Protein AF-A0A5K1VD63-F1 (afdb_monomer_lite)

Structure (mmCIF, N/CA/C/O backbone):
data_AF-A0A5K1VD63-F1
#
_entry.id   AF-A0A5K1VD63-F1
#
loop_
_atom_site.group_PDB
_atom_site.id
_atom_site.type_symbol
_atom_site.label_atom_id
_atom_site.label_alt_id
_atom_site.label_comp_id
_atom_site.label_asym_id
_atom_site.label_entity_id
_atom_site.label_seq_id
_atom_site.pdbx_PDB_ins_code
_atom_site.Cartn_x
_atom_site.Cartn_y
_atom_site.Cartn_z
_atom_site.occupancy
_atom_site.B_iso_or_equiv
_atom_site.auth_seq_id
_atom_site.auth_comp_id
_atom_site.auth_asym_id
_atom_site.auth_atom_id
_atom_site.pdbx_PDB_model_num
ATOM 1 N N . MET A 1 1 ? 39.073 2.395 13.535 1.00 56.41 1 MET A N 1
ATOM 2 C CA . MET A 1 1 ? 38.117 2.303 12.410 1.00 56.41 1 MET A CA 1
ATOM 3 C C . MET A 1 1 ? 38.409 3.465 11.471 1.00 56.41 1 MET A C 1
ATOM 5 O O . MET A 1 1 ? 38.813 4.512 11.957 1.00 56.41 1 MET A O 1
ATOM 9 N N . SER A 1 2 ? 38.330 3.283 10.151 1.00 77.19 2 SER A N 1
ATOM 10 C CA . SER A 1 2 ? 38.549 4.389 9.197 1.00 77.19 2 SER A CA 1
ATOM 11 C C . SER A 1 2 ? 37.391 5.395 9.280 1.00 77.19 2 SER A C 1
ATOM 13 O O . SER A 1 2 ? 36.251 4.970 9.448 1.00 77.19 2 SER A O 1
ATOM 15 N N . GLN A 1 3 ? 37.641 6.700 9.093 1.00 72.38 3 GLN A N 1
ATOM 16 C CA . GLN A 1 3 ? 36.587 7.736 9.018 1.00 72.38 3 GLN A CA 1
ATOM 17 C C . GLN A 1 3 ? 35.498 7.415 7.975 1.00 72.38 3 GLN A C 1
ATOM 19 O O . GLN A 1 3 ? 34.369 7.892 8.072 1.00 72.38 3 GLN A O 1
ATOM 24 N N . ILE A 1 4 ? 35.830 6.614 6.958 1.00 77.00 4 ILE A N 1
ATOM 25 C CA . ILE A 1 4 ? 34.881 6.125 5.948 1.00 77.00 4 ILE A CA 1
ATOM 26 C C . ILE A 1 4 ? 33.909 5.116 6.572 1.00 77.00 4 ILE A C 1
ATOM 28 O O . ILE A 1 4 ? 32.705 5.205 6.368 1.00 77.00 4 ILE A O 1
ATOM 32 N N . GLN A 1 5 ? 34.429 4.213 7.399 1.00 75.19 5 GLN A N 1
ATOM 33 C CA . GLN A 1 5 ? 33.666 3.162 8.063 1.00 75.19 5 GLN A CA 1
ATOM 34 C C . GLN A 1 5 ? 32.697 3.750 9.101 1.00 75.19 5 GLN A C 1
ATOM 36 O O . GLN A 1 5 ? 31.559 3.313 9.202 1.00 75.19 5 GLN A O 1
ATOM 41 N N . GLU A 1 6 ? 33.104 4.804 9.814 1.00 76.56 6 GLU A N 1
ATOM 42 C CA . GLU A 1 6 ? 32.231 5.528 10.753 1.00 76.56 6 GLU A CA 1
ATOM 43 C C . GLU A 1 6 ? 31.075 6.253 10.045 1.00 76.56 6 GLU A C 1
ATOM 45 O O . GLU A 1 6 ? 29.937 6.214 10.513 1.00 76.56 6 GLU A O 1
ATOM 50 N N . LYS A 1 7 ? 31.334 6.869 8.883 1.00 79.25 7 LYS A N 1
ATOM 51 C CA . LYS A 1 7 ? 30.291 7.513 8.066 1.00 79.25 7 LYS A CA 1
ATOM 52 C C . LYS A 1 7 ? 29.302 6.504 7.484 1.00 79.25 7 LYS A C 1
ATOM 54 O O . LYS A 1 7 ? 28.105 6.785 7.443 1.00 79.25 7 LYS A O 1
ATOM 59 N N . GLU A 1 8 ? 29.786 5.344 7.043 1.00 78.00 8 GLU A N 1
ATOM 60 C CA . GLU A 1 8 ? 28.937 4.261 6.539 1.00 78.00 8 GLU A CA 1
ATOM 61 C C . GLU A 1 8 ? 28.028 3.688 7.630 1.00 78.00 8 GLU A C 1
ATOM 63 O O . GLU A 1 8 ? 26.832 3.515 7.396 1.00 78.00 8 GLU A O 1
ATOM 68 N N . GLU A 1 9 ? 28.556 3.444 8.830 1.00 80.12 9 GLU A N 1
ATOM 69 C CA . GLU A 1 9 ? 27.759 2.948 9.957 1.00 80.12 9 GLU A CA 1
ATOM 70 C C . GLU A 1 9 ? 26.731 3.983 10.431 1.00 80.12 9 GLU A C 1
ATOM 72 O O . GLU A 1 9 ? 25.564 3.642 10.620 1.00 80.12 9 GLU A O 1
ATOM 77 N N . HIS A 1 10 ? 27.107 5.264 10.520 1.00 77.50 10 HIS A N 1
ATOM 78 C CA . HIS A 1 10 ? 26.159 6.340 10.825 1.00 77.50 10 HIS A CA 1
ATOM 79 C C . HIS A 1 10 ? 25.025 6.406 9.789 1.00 77.50 10 HIS A C 1
ATOM 81 O O . HIS A 1 10 ? 23.853 6.503 10.148 1.00 77.50 10 HIS A O 1
ATOM 87 N N . HIS A 1 11 ? 25.346 6.299 8.495 1.00 78.25 11 HIS A N 1
ATOM 88 C CA . HIS A 1 11 ? 24.329 6.266 7.446 1.00 78.25 11 HIS A CA 1
ATOM 89 C C . HIS A 1 11 ? 23.384 5.065 7.596 1.00 78.25 11 HIS A C 1
ATOM 91 O O . HIS A 1 11 ? 22.166 5.238 7.542 1.00 78.25 11 HIS A O 1
ATOM 97 N N . LYS A 1 12 ? 23.914 3.864 7.853 1.00 80.44 12 LYS A N 1
ATOM 98 C CA . LYS A 1 12 ? 23.089 2.670 8.099 1.00 80.44 12 LYS A CA 1
ATOM 99 C C . LYS A 1 12 ? 22.172 2.838 9.309 1.00 80.44 12 LYS A C 1
ATOM 101 O O . LYS A 1 12 ? 21.002 2.477 9.215 1.00 80.44 12 LYS A O 1
ATOM 106 N N . MET A 1 13 ? 22.665 3.415 10.409 1.00 71.31 13 MET A N 1
ATOM 107 C CA . MET A 1 13 ? 21.831 3.692 11.583 1.00 71.31 13 MET A CA 1
ATOM 108 C C . MET A 1 13 ? 20.693 4.657 11.245 1.00 71.31 13 MET A C 1
ATOM 110 O O . MET A 1 13 ? 19.543 4.345 11.527 1.00 71.31 13 MET A O 1
ATOM 114 N N . THR A 1 14 ? 20.980 5.753 10.532 1.00 80.62 14 THR A N 1
ATOM 115 C CA . THR A 1 14 ? 19.940 6.726 10.144 1.00 80.62 14 THR A CA 1
ATOM 116 C C . THR A 1 14 ? 18.863 6.126 9.232 1.00 80.62 14 THR A C 1
ATOM 118 O O . THR A 1 14 ? 17.693 6.500 9.305 1.00 80.62 14 THR A O 1
ATOM 121 N N . LEU A 1 15 ? 19.237 5.178 8.366 1.00 78.88 15 LEU A N 1
ATOM 122 C CA . LEU A 1 15 ? 18.286 4.456 7.520 1.00 78.88 15 LEU A CA 1
ATOM 123 C C . LEU A 1 15 ? 17.402 3.530 8.353 1.00 78.88 15 LEU A C 1
ATOM 125 O O . LEU A 1 15 ? 16.190 3.521 8.164 1.00 78.88 15 LEU A O 1
ATOM 129 N N . ARG A 1 16 ? 18.001 2.801 9.296 1.00 83.12 16 ARG A N 1
ATOM 130 C CA . ARG A 1 16 ? 17.281 1.902 10.193 1.00 83.12 16 ARG A CA 1
ATOM 131 C C . ARG A 1 16 ? 16.286 2.651 11.080 1.00 83.12 16 ARG A C 1
ATOM 133 O O . ARG A 1 16 ? 15.134 2.246 11.156 1.00 83.12 16 ARG A O 1
ATOM 140 N N . GLU A 1 17 ? 16.697 3.761 11.689 1.00 83.25 17 GLU A N 1
ATOM 141 C CA . GLU A 1 17 ? 15.815 4.615 12.500 1.00 83.25 17 GLU A CA 1
ATOM 142 C C . GLU A 1 17 ? 14.618 5.119 11.684 1.00 83.25 17 GLU A C 1
ATOM 144 O O . GLU A 1 17 ? 13.481 5.129 12.157 1.00 83.25 17 GLU A O 1
ATOM 149 N N . ARG A 1 18 ? 14.854 5.487 10.419 1.00 77.94 18 ARG A N 1
ATOM 150 C CA . ARG A 1 18 ? 13.787 5.890 9.502 1.00 77.94 18 ARG A CA 1
ATOM 151 C C . ARG A 1 18 ? 12.829 4.740 9.193 1.00 77.94 18 ARG A C 1
ATOM 153 O O . ARG A 1 18 ? 11.622 4.959 9.176 1.00 77.94 18 ARG A O 1
ATOM 160 N N . GLU A 1 19 ? 13.342 3.544 8.920 1.00 80.44 19 GLU A N 1
ATOM 161 C CA . GLU A 1 19 ? 12.516 2.361 8.652 1.00 80.44 19 GLU A CA 1
ATOM 162 C C . GLU A 1 19 ? 11.675 1.969 9.876 1.00 80.44 19 GLU A C 1
ATOM 164 O O . GLU A 1 19 ? 10.479 1.714 9.737 1.00 80.44 19 GLU A O 1
ATOM 169 N N . GLU A 1 20 ? 12.267 1.994 11.072 1.00 85.81 20 GLU A N 1
ATOM 170 C CA . GLU A 1 20 ? 11.575 1.732 12.340 1.00 85.81 20 GLU A CA 1
ATOM 171 C C . GLU A 1 20 ? 10.474 2.773 12.604 1.00 85.81 20 GLU A C 1
ATOM 173 O O . GLU A 1 20 ? 9.343 2.404 12.924 1.00 85.81 20 GLU A O 1
ATOM 178 N N . SER A 1 21 ? 10.754 4.063 12.378 1.00 83.00 21 SER A N 1
ATOM 179 C CA . SER A 1 21 ? 9.753 5.135 12.478 1.00 83.00 21 SER A CA 1
ATOM 180 C C . SER A 1 21 ? 8.591 4.928 11.504 1.00 83.00 21 SER A C 1
ATOM 182 O O . SER A 1 21 ? 7.431 5.064 11.888 1.00 83.00 21 SER A O 1
ATOM 184 N N . GLN A 1 22 ? 8.886 4.575 10.249 1.00 80.56 22 GLN A N 1
ATOM 185 C CA . GLN A 1 22 ? 7.861 4.320 9.233 1.00 80.56 22 GLN A CA 1
ATOM 186 C C . GLN A 1 22 ? 7.002 3.103 9.574 1.00 80.56 22 GLN A C 1
ATOM 188 O O . GLN A 1 22 ? 5.814 3.072 9.254 1.00 80.56 22 GLN A O 1
ATOM 193 N N . GLU A 1 23 ? 7.584 2.076 10.189 1.00 84.38 23 GLU A N 1
ATOM 194 C CA . GLU A 1 23 ? 6.830 0.902 10.613 1.00 84.38 23 GLU A CA 1
ATOM 195 C C . GLU A 1 23 ? 5.932 1.214 11.811 1.00 84.38 23 GLU A C 1
ATOM 197 O O . GLU A 1 23 ? 4.754 0.856 11.802 1.00 84.38 23 GLU A O 1
ATOM 202 N N . GLN A 1 24 ? 6.440 1.961 12.792 1.00 86.06 24 GLN A N 1
ATOM 203 C CA . GLN A 1 24 ? 5.652 2.407 13.937 1.00 86.06 24 GLN A CA 1
ATOM 204 C C . GLN A 1 24 ? 4.440 3.244 13.502 1.00 86.06 24 GLN A C 1
ATOM 206 O O . GLN A 1 24 ? 3.320 3.003 13.954 1.00 86.06 24 GLN A O 1
ATOM 211 N N . GLU A 1 25 ? 4.631 4.156 12.552 1.00 85.50 25 GLU A N 1
ATOM 212 C CA . GLU A 1 25 ? 3.548 4.973 12.006 1.00 85.50 25 GLU A CA 1
ATOM 213 C C . GLU A 1 25 ? 2.472 4.117 11.310 1.00 85.50 25 GLU A C 1
ATOM 215 O O . GLU A 1 25 ? 1.272 4.297 11.539 1.00 85.50 25 GLU A O 1
ATOM 220 N N . LYS A 1 26 ? 2.870 3.094 10.536 1.00 86.62 26 LYS A N 1
ATOM 221 C CA . LYS A 1 26 ? 1.914 2.138 9.945 1.00 86.62 26 LYS A CA 1
ATOM 222 C C . LYS A 1 26 ? 1.134 1.368 11.007 1.00 86.62 26 LYS A C 1
ATOM 224 O O . LYS A 1 26 ? -0.056 1.116 10.805 1.00 86.62 26 LYS A O 1
ATOM 229 N N . ILE A 1 27 ? 1.779 0.967 12.106 1.00 89.56 27 ILE A N 1
ATOM 230 C CA . ILE A 1 27 ? 1.120 0.280 13.229 1.00 89.56 27 ILE A CA 1
ATOM 231 C C . ILE A 1 27 ? 0.040 1.180 13.832 1.00 89.56 27 ILE A C 1
ATOM 233 O O . ILE A 1 27 ? -1.090 0.729 14.046 1.00 89.56 27 ILE A O 1
ATOM 237 N N . GLU A 1 28 ? 0.356 2.452 14.052 1.00 90.94 28 GLU A N 1
ATOM 238 C CA . GLU A 1 28 ? -0.575 3.428 14.617 1.00 90.94 28 GLU A CA 1
ATOM 239 C C . GLU A 1 28 ? -1.768 3.685 13.696 1.00 90.94 28 GLU A C 1
ATOM 241 O O . GLU A 1 28 ? -2.921 3.650 14.140 1.00 90.94 28 GLU A O 1
ATOM 246 N N . ILE A 1 29 ? -1.519 3.844 12.395 1.00 91.31 29 ILE A N 1
ATOM 247 C CA . ILE A 1 29 ? -2.574 4.018 11.391 1.00 91.31 29 ILE A CA 1
ATOM 248 C C . ILE A 1 29 ? -3.450 2.760 11.316 1.00 91.31 29 ILE A C 1
ATOM 250 O O . ILE A 1 29 ? -4.681 2.853 11.362 1.00 91.31 29 ILE A O 1
ATOM 254 N N . ALA A 1 30 ? -2.853 1.564 11.289 1.00 93.38 30 ALA A N 1
ATOM 255 C CA . ALA A 1 30 ? -3.592 0.300 11.284 1.00 93.38 30 ALA A CA 1
ATOM 256 C C . ALA A 1 30 ? -4.505 0.175 12.515 1.00 93.38 30 ALA A C 1
ATOM 258 O O . ALA A 1 30 ? -5.689 -0.172 12.394 1.00 93.38 30 ALA A O 1
ATOM 259 N N . GLN A 1 31 ? -3.984 0.523 13.694 1.00 93.88 31 GLN A N 1
ATOM 260 C CA . GLN A 1 31 ? -4.746 0.547 14.935 1.00 93.88 31 GLN A CA 1
ATOM 261 C C . GLN A 1 31 ? -5.890 1.570 14.878 1.00 93.88 31 GLN A C 1
ATOM 263 O O . GLN A 1 31 ? -7.018 1.253 15.272 1.00 93.88 31 GLN A O 1
ATOM 268 N N . ALA A 1 32 ? -5.645 2.776 14.363 1.00 93.69 32 ALA A N 1
ATOM 269 C CA . ALA A 1 32 ? -6.656 3.821 14.232 1.00 93.69 32 ALA A CA 1
ATOM 270 C C . ALA A 1 32 ? -7.805 3.396 13.301 1.00 93.69 32 ALA A C 1
ATOM 272 O O . ALA A 1 32 ? -8.982 3.524 13.668 1.00 93.69 32 ALA A O 1
ATOM 273 N N . ILE A 1 33 ? -7.482 2.810 12.141 1.00 94.06 33 ILE A N 1
ATOM 274 C CA . ILE A 1 33 ? -8.464 2.262 11.193 1.00 94.06 33 ILE A CA 1
ATOM 275 C C . ILE A 1 33 ? -9.315 1.188 11.880 1.00 94.06 33 ILE A C 1
ATOM 277 O O . ILE A 1 33 ? -10.551 1.230 11.809 1.00 94.06 33 ILE A O 1
ATOM 281 N N . TYR A 1 34 ? -8.679 0.242 12.583 1.00 94.50 34 TYR A N 1
ATOM 282 C CA . TYR A 1 34 ? -9.389 -0.811 13.308 1.00 94.50 34 TYR A CA 1
ATOM 283 C C . TYR A 1 34 ? -10.325 -0.240 14.370 1.00 94.50 34 TYR A C 1
ATOM 285 O O . TYR A 1 34 ? -11.503 -0.611 14.422 1.00 94.50 34 TYR A O 1
ATOM 293 N N . ILE A 1 35 ? -9.821 0.661 15.219 1.00 94.00 35 ILE A N 1
ATOM 294 C CA . ILE A 1 35 ? -10.593 1.257 16.309 1.00 94.00 35 ILE A CA 1
ATOM 295 C C . ILE A 1 35 ? -11.803 1.984 15.737 1.00 94.00 35 ILE A C 1
ATOM 297 O O . ILE A 1 35 ? -12.919 1.765 16.213 1.00 94.00 35 ILE A O 1
ATOM 301 N N . ARG A 1 36 ? -11.622 2.787 14.685 1.00 94.00 36 ARG A N 1
ATOM 302 C CA . ARG A 1 36 ? -12.712 3.499 14.008 1.00 94.00 36 ARG A CA 1
ATOM 303 C C . ARG A 1 36 ? -13.773 2.533 13.483 1.00 94.00 36 ARG A C 1
ATOM 305 O O . ARG A 1 36 ? -14.957 2.689 13.795 1.00 94.00 36 ARG A O 1
ATOM 312 N N . TRP A 1 37 ? -13.360 1.509 12.735 1.00 94.88 37 TRP A N 1
ATOM 313 C CA . TRP A 1 37 ? -14.266 0.496 12.189 1.00 94.88 37 TRP A CA 1
ATOM 314 C C . TRP A 1 37 ? -15.028 -0.244 13.295 1.00 94.88 37 TRP A C 1
ATOM 316 O O . TRP A 1 37 ? -16.257 -0.372 13.253 1.00 94.88 37 TRP A O 1
ATOM 326 N N . LYS A 1 38 ? -14.313 -0.704 14.325 1.00 93.62 38 LYS A N 1
ATOM 327 C CA . LYS A 1 38 ? -14.888 -1.521 15.392 1.00 93.62 38 LYS A CA 1
ATOM 328 C C . LYS A 1 38 ? -15.799 -0.719 16.313 1.00 93.62 38 LYS A C 1
ATOM 330 O O . LYS A 1 38 ? -16.827 -1.246 16.736 1.00 93.62 38 LYS A O 1
ATOM 335 N N . THR A 1 39 ? -15.456 0.537 16.582 1.00 91.62 39 THR A N 1
ATOM 336 C CA . THR A 1 39 ? -16.279 1.470 17.361 1.00 91.62 39 THR A CA 1
ATOM 337 C C . THR A 1 39 ? -17.624 1.678 16.676 1.00 91.62 39 THR A C 1
ATOM 339 O O . THR A 1 39 ? -18.656 1.426 17.292 1.00 91.62 39 THR A O 1
ATOM 342 N N . LYS A 1 40 ? -17.627 2.011 15.376 1.00 92.56 40 LYS A N 1
ATOM 343 C CA . LYS A 1 40 ? -18.861 2.167 14.586 1.00 92.56 40 LYS A CA 1
ATOM 344 C C . LYS A 1 40 ? -19.717 0.899 14.613 1.00 92.56 40 LYS A C 1
ATOM 346 O O . LYS A 1 40 ? -20.923 0.968 14.825 1.00 92.56 40 LYS A O 1
ATOM 351 N N . LYS A 1 41 ? -19.084 -0.270 14.468 1.00 92.00 41 LYS A N 1
ATOM 352 C CA . LYS A 1 41 ? -19.774 -1.563 14.547 1.00 92.00 41 LYS A CA 1
ATOM 353 C C . LYS A 1 41 ? -20.426 -1.795 15.919 1.00 92.00 41 LYS A C 1
ATOM 355 O O . LYS A 1 41 ? -21.582 -2.190 15.978 1.00 92.00 41 LYS A O 1
ATOM 360 N N . LEU A 1 42 ? -19.715 -1.524 17.016 1.00 91.12 42 LEU A N 1
ATOM 361 C CA . LEU A 1 42 ? -20.227 -1.715 18.381 1.00 91.12 42 LEU A CA 1
ATOM 362 C C . LEU A 1 42 ? -21.352 -0.740 18.752 1.00 91.12 42 LEU A C 1
ATOM 364 O O . LEU A 1 42 ? -22.265 -1.141 19.470 1.00 91.12 42 LEU A O 1
ATOM 368 N N . ILE A 1 43 ? -21.288 0.506 18.276 1.00 90.44 43 ILE A N 1
ATOM 369 C CA . ILE A 1 43 ? -22.370 1.487 18.447 1.00 90.44 43 ILE A CA 1
ATOM 370 C C . ILE A 1 43 ? -23.638 0.962 17.767 1.00 90.44 43 ILE A C 1
ATOM 372 O O . ILE A 1 43 ? -24.683 0.886 18.407 1.00 90.44 43 ILE A O 1
ATOM 376 N N . ASN A 1 44 ? -23.518 0.515 16.514 1.00 89.06 44 ASN A N 1
ATOM 377 C CA . ASN A 1 44 ? -24.653 0.022 15.734 1.00 89.06 44 ASN A CA 1
ATOM 378 C C . ASN A 1 44 ? -25.267 -1.267 16.308 1.00 89.06 44 ASN A C 1
ATOM 380 O O . ASN A 1 44 ? -26.479 -1.425 16.284 1.00 89.06 44 ASN A O 1
ATOM 384 N N . GLU A 1 45 ? -24.449 -2.195 16.817 1.00 88.25 45 GLU A N 1
ATOM 385 C CA . GLU A 1 45 ? -24.925 -3.498 17.311 1.00 88.25 45 GLU A CA 1
ATOM 386 C C . GLU A 1 45 ? -25.495 -3.456 18.734 1.00 88.25 45 GLU A C 1
ATOM 388 O O . GLU A 1 45 ? -26.294 -4.316 19.096 1.00 88.25 45 GLU A O 1
ATOM 393 N N . ARG A 1 46 ? -25.022 -2.537 19.585 1.00 76.69 46 ARG A N 1
ATOM 394 C CA . ARG A 1 46 ? -25.298 -2.580 21.033 1.00 76.69 46 ARG A CA 1
ATOM 395 C C . ARG A 1 46 ? -25.805 -1.270 21.628 1.00 76.69 46 ARG A C 1
ATOM 397 O O . ARG A 1 46 ? -25.900 -1.198 22.850 1.00 76.69 46 ARG A O 1
ATOM 404 N N . LEU A 1 47 ? -26.073 -0.248 20.808 1.00 75.31 47 LEU A N 1
ATOM 405 C CA . LEU A 1 47 ? -26.427 1.104 21.271 1.00 75.31 47 LEU A CA 1
ATOM 406 C C . LEU A 1 47 ? -25.469 1.598 22.373 1.00 75.31 47 LEU A C 1
ATOM 408 O O . LEU A 1 47 ? -25.868 2.196 23.370 1.00 75.31 47 LEU A O 1
ATOM 412 N N . LEU A 1 48 ? -24.178 1.284 22.227 1.00 82.88 48 LEU A N 1
ATOM 413 C CA . LEU A 1 48 ? -23.157 1.702 23.183 1.00 82.88 48 LEU A CA 1
ATOM 414 C C . LEU A 1 48 ? -22.820 3.180 22.979 1.00 82.88 48 LEU A C 1
ATOM 416 O O . LEU A 1 48 ? -22.784 3.659 21.846 1.00 82.88 48 LEU A O 1
ATOM 420 N N . THR A 1 49 ? -22.462 3.877 24.062 1.00 90.50 49 THR A N 1
ATOM 421 C CA . THR A 1 49 ? -21.877 5.216 23.931 1.00 90.50 49 THR A CA 1
ATOM 422 C C . THR A 1 49 ? -20.549 5.144 23.161 1.00 90.50 49 THR A C 1
ATOM 424 O O . THR A 1 49 ? -19.820 4.147 23.288 1.00 90.50 49 THR A O 1
ATOM 427 N N . PRO A 1 50 ? -20.197 6.181 22.376 1.00 89.38 50 PRO A N 1
ATOM 428 C CA . PRO A 1 50 ? -18.975 6.179 21.573 1.00 89.38 50 PRO A CA 1
ATOM 429 C C . PRO A 1 50 ? -17.706 5.902 22.386 1.00 89.38 50 PRO A C 1
ATOM 431 O O . PRO A 1 50 ? -16.845 5.140 21.949 1.00 89.38 50 PRO A O 1
ATOM 434 N N . GLU A 1 51 ? -17.621 6.441 23.601 1.00 91.31 51 GLU A N 1
ATOM 435 C CA . GLU A 1 51 ? -16.478 6.263 24.503 1.00 91.31 51 GLU A CA 1
ATOM 436 C C . GLU A 1 51 ? -16.302 4.806 24.940 1.00 91.31 51 GLU A C 1
ATOM 438 O O . GLU A 1 51 ? -15.217 4.233 24.808 1.00 91.31 51 GLU A O 1
ATOM 443 N N . LYS A 1 52 ? -17.389 4.159 25.385 1.00 91.50 52 LYS A N 1
ATOM 444 C CA . LYS A 1 52 ? -17.369 2.744 25.782 1.00 91.50 52 LYS A CA 1
ATOM 445 C C . LYS A 1 52 ? -17.052 1.843 24.589 1.00 91.50 52 LYS A C 1
ATOM 447 O O . LYS A 1 52 ? -16.328 0.854 24.731 1.00 91.50 52 LYS A O 1
ATOM 452 N N . ALA A 1 53 ? -17.578 2.172 23.408 1.00 91.62 53 ALA A N 1
ATOM 453 C CA . ALA A 1 53 ? -17.297 1.438 22.180 1.00 91.62 53 ALA A CA 1
ATOM 454 C C . ALA A 1 53 ? -15.820 1.561 21.769 1.00 91.62 53 ALA A C 1
ATOM 456 O O . ALA A 1 53 ? -15.204 0.542 21.450 1.00 91.62 53 ALA A O 1
ATOM 457 N N . LYS A 1 54 ? -15.238 2.765 21.857 1.00 92.25 54 LYS A N 1
ATOM 458 C CA . LYS A 1 54 ? -13.822 3.025 21.568 1.00 92.25 54 LYS A CA 1
ATOM 459 C C . LYS A 1 54 ? -12.903 2.278 22.529 1.00 92.25 54 LYS A C 1
ATOM 461 O O . LYS A 1 54 ? -12.039 1.539 22.070 1.00 92.25 54 LYS A O 1
ATOM 466 N N . ALA A 1 55 ? -13.137 2.367 23.840 1.00 92.31 55 ALA A N 1
ATOM 467 C CA . ALA A 1 55 ? -12.345 1.641 24.838 1.00 92.31 55 ALA A CA 1
ATOM 468 C C . ALA A 1 55 ? -12.362 0.120 24.591 1.00 92.31 55 ALA A C 1
ATOM 470 O O . ALA A 1 55 ? -11.330 -0.556 24.627 1.00 92.31 55 ALA A O 1
ATOM 471 N N . LYS A 1 56 ? -13.538 -0.423 24.248 1.00 92.50 56 LYS A N 1
ATOM 472 C CA . LYS A 1 56 ? -13.694 -1.842 23.907 1.00 92.50 56 LYS A CA 1
ATOM 473 C C . LYS A 1 56 ? -13.017 -2.210 22.587 1.00 92.50 56 LYS A C 1
ATOM 475 O O . LYS A 1 56 ? -12.532 -3.332 22.461 1.00 92.50 56 LYS A O 1
ATOM 480 N N . ALA A 1 57 ? -12.995 -1.308 21.608 1.00 92.25 57 ALA A N 1
ATOM 481 C CA . ALA A 1 57 ? -12.260 -1.498 20.366 1.00 92.25 57 ALA A CA 1
ATOM 482 C C . ALA A 1 57 ? -10.745 -1.531 20.622 1.00 92.25 57 ALA A C 1
ATOM 484 O O . ALA A 1 57 ? -10.100 -2.491 20.212 1.00 92.25 57 ALA A O 1
ATOM 485 N N . THR A 1 58 ? -10.196 -0.583 21.385 1.00 92.44 58 THR A N 1
ATOM 486 C CA . THR A 1 58 ? -8.767 -0.558 21.744 1.00 92.44 58 THR A CA 1
ATOM 487 C C . THR A 1 58 ? -8.339 -1.836 22.467 1.00 92.44 58 THR A C 1
ATOM 489 O O . THR A 1 58 ? -7.369 -2.471 22.070 1.00 92.44 58 THR A O 1
ATOM 492 N N . SER A 1 59 ? -9.115 -2.292 23.459 1.00 93.19 59 SER A N 1
ATOM 493 C CA . SER A 1 59 ? -8.834 -3.548 24.177 1.00 93.19 59 SER A CA 1
ATOM 494 C C . SER A 1 59 ? -8.905 -4.794 23.282 1.00 93.19 59 SER A C 1
ATOM 496 O O . SER A 1 59 ? -8.284 -5.813 23.579 1.00 93.19 59 SER A O 1
ATOM 498 N N . LYS A 1 60 ? -9.678 -4.746 22.189 1.00 92.00 60 LYS A N 1
ATOM 499 C CA . LYS A 1 60 ? -9.763 -5.853 21.230 1.00 92.00 60 LYS A CA 1
ATOM 500 C C . LYS A 1 60 ? -8.633 -5.862 20.210 1.00 92.00 60 LYS A C 1
ATOM 502 O O . LYS A 1 60 ? -8.335 -6.942 19.717 1.00 92.00 60 LYS A O 1
ATOM 507 N N . TRP A 1 61 ? -8.037 -4.712 19.897 1.00 91.38 61 TRP A N 1
ATOM 508 C CA . TRP A 1 61 ? -6.886 -4.639 18.996 1.00 91.38 61 TRP A CA 1
ATOM 509 C C . TRP A 1 61 ? -5.696 -5.426 19.552 1.00 91.38 61 TRP A C 1
ATOM 511 O O . TRP A 1 61 ? -5.160 -6.273 18.853 1.00 91.38 61 TRP A O 1
ATOM 521 N N . SER A 1 62 ? -5.376 -5.258 20.840 1.00 87.50 62 SER A N 1
ATOM 522 C CA . SER A 1 62 ? -4.267 -5.977 21.492 1.00 87.50 62 SER A CA 1
ATOM 523 C C . SER A 1 62 ? -4.483 -7.486 21.649 1.00 87.50 62 SER A C 1
ATOM 525 O O . SER A 1 62 ? -3.557 -8.208 21.995 1.00 87.50 62 SER A O 1
ATOM 527 N N . LYS A 1 63 ? -5.709 -7.970 21.422 1.00 91.81 63 LYS A N 1
ATOM 528 C CA . LYS A 1 63 ? -6.081 -9.394 21.466 1.00 91.81 63 LYS A CA 1
ATOM 529 C C . LYS A 1 63 ? -6.399 -9.947 20.078 1.00 91.81 63 LYS A C 1
ATOM 531 O O . LYS A 1 63 ? -6.993 -11.021 19.967 1.00 91.81 63 LYS A O 1
ATOM 536 N N . LEU A 1 64 ? -6.156 -9.159 19.035 1.00 90.19 64 LEU A N 1
ATOM 537 C CA . LEU A 1 64 ? -6.488 -9.537 17.678 1.00 90.19 64 LEU A CA 1
ATOM 538 C C . LEU A 1 64 ? -5.422 -10.490 17.142 1.00 90.19 64 LEU A C 1
ATOM 540 O O . LEU A 1 64 ? -4.240 -10.341 17.412 1.00 90.19 64 LEU A O 1
ATOM 544 N N . ASP A 1 65 ? -5.884 -11.466 16.378 1.00 90.75 65 ASP A N 1
ATOM 545 C CA . ASP A 1 65 ? -5.031 -12.402 15.662 1.00 90.75 65 ASP A CA 1
ATOM 546 C C . ASP A 1 65 ? -4.230 -11.704 14.547 1.00 90.75 65 ASP A C 1
ATOM 548 O O . ASP A 1 65 ? -4.735 -10.762 13.917 1.00 90.75 65 ASP A O 1
ATOM 552 N N . GLU A 1 66 ? -3.017 -12.189 14.286 1.00 87.06 66 GLU A N 1
ATOM 553 C CA . GLU A 1 66 ? -2.049 -11.566 13.373 1.00 87.06 66 GLU A CA 1
ATOM 554 C C . GLU A 1 66 ? -2.605 -11.459 11.944 1.00 87.06 66 GLU A C 1
ATOM 556 O O . GLU A 1 66 ? -2.566 -10.390 11.333 1.00 87.06 66 GLU A O 1
ATOM 561 N N . ASP A 1 67 ? -3.289 -12.498 11.456 1.00 86.00 67 ASP A N 1
ATOM 562 C CA . ASP A 1 67 ? -3.928 -12.505 10.131 1.00 86.00 67 ASP A CA 1
ATOM 563 C C . ASP A 1 67 ? -4.9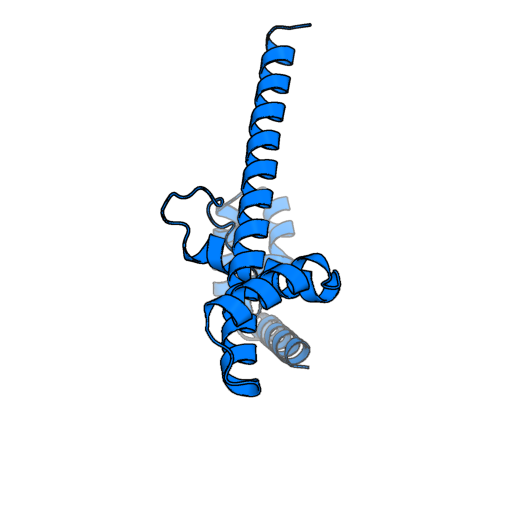83 -11.406 9.967 1.00 86.00 67 ASP A C 1
ATOM 565 O O . ASP A 1 67 ? -5.204 -10.847 8.883 1.00 86.00 67 ASP A O 1
ATOM 569 N N . LYS A 1 68 ? -5.689 -11.090 11.055 1.00 86.00 68 LYS A N 1
ATOM 570 C CA . LYS A 1 68 ? -6.685 -10.017 11.058 1.00 86.00 68 LYS A CA 1
ATOM 571 C C . LYS A 1 68 ? -5.997 -8.663 11.134 1.00 86.00 68 LYS A C 1
ATOM 573 O O . LYS A 1 68 ? -6.454 -7.761 10.434 1.00 86.00 68 LYS A O 1
ATOM 578 N N . MET A 1 69 ? -4.921 -8.529 11.912 1.00 88.38 69 MET A N 1
ATOM 579 C CA . MET A 1 69 ? -4.097 -7.315 11.945 1.00 88.38 69 MET A CA 1
ATOM 580 C C . MET A 1 69 ? -3.496 -7.014 10.569 1.00 88.38 69 MET A C 1
ATOM 582 O O . MET A 1 69 ? -3.581 -5.875 10.112 1.00 88.38 69 MET A O 1
ATOM 586 N N . GLN A 1 70 ? -3.029 -8.035 9.841 1.00 88.00 70 GLN A N 1
ATOM 587 C CA . GLN A 1 70 ? -2.427 -7.893 8.512 1.00 88.00 70 GLN A CA 1
ATOM 588 C C . GLN A 1 70 ? -3.334 -7.187 7.501 1.00 88.00 70 GLN A C 1
ATOM 590 O O . GLN A 1 70 ? -2.865 -6.469 6.616 1.00 88.00 70 GLN A O 1
ATOM 595 N N . LYS A 1 71 ? -4.657 -7.340 7.624 1.00 90.56 71 LYS A N 1
ATOM 596 C CA . LYS A 1 71 ? -5.613 -6.617 6.772 1.00 90.56 71 LYS A CA 1
ATOM 597 C C . LYS A 1 71 ? -5.576 -5.116 7.036 1.00 90.56 71 LYS A C 1
ATOM 599 O O . LYS A 1 71 ? -5.605 -4.343 6.086 1.00 90.56 71 LYS A O 1
ATOM 604 N N . PHE A 1 72 ? -5.486 -4.709 8.299 1.00 91.94 72 PHE A N 1
ATOM 605 C CA . PHE A 1 72 ? -5.402 -3.299 8.675 1.00 91.94 72 PHE A CA 1
ATOM 606 C C . PHE A 1 72 ? -4.033 -2.711 8.337 1.00 91.94 72 PHE A C 1
ATOM 608 O O . PHE A 1 72 ? -3.995 -1.590 7.848 1.00 91.94 72 PHE A O 1
ATOM 615 N N . TYR A 1 73 ? -2.948 -3.484 8.452 1.00 89.25 73 TYR A 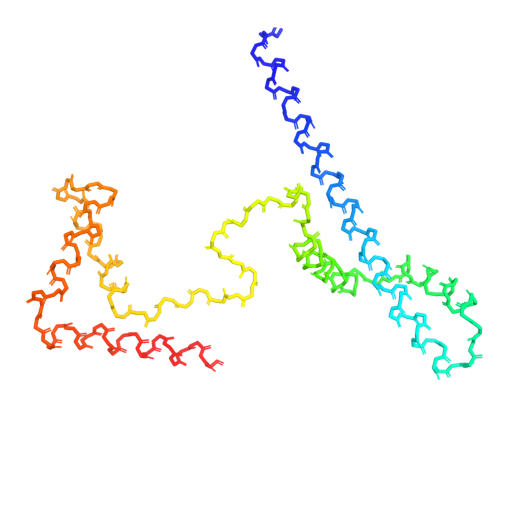N 1
ATOM 616 C CA . TYR A 1 73 ? -1.624 -3.083 7.959 1.00 89.25 73 TYR A CA 1
ATOM 617 C C . TYR A 1 73 ? -1.605 -2.815 6.455 1.00 89.25 73 TYR A C 1
ATOM 619 O O . TYR A 1 73 ? -1.053 -1.813 6.010 1.00 89.25 73 TYR A O 1
ATOM 627 N N . LYS A 1 74 ? -2.259 -3.667 5.654 1.00 87.94 74 LYS A N 1
ATOM 628 C CA . LYS A 1 74 ? -2.399 -3.426 4.209 1.00 87.94 74 LYS A CA 1
ATOM 629 C C . LYS A 1 74 ? -3.149 -2.126 3.919 1.00 87.94 74 LYS A C 1
ATOM 631 O O . LYS A 1 74 ? -2.748 -1.393 3.023 1.00 87.94 74 LYS A O 1
ATOM 636 N N . VAL A 1 75 ? -4.215 -1.829 4.667 1.00 88.69 75 VAL A N 1
ATOM 637 C CA . VAL A 1 75 ? -4.966 -0.572 4.504 1.00 88.69 75 VAL A CA 1
ATOM 638 C C . VAL A 1 75 ? -4.131 0.624 4.955 1.00 88.69 75 VAL A C 1
ATOM 640 O O . VAL A 1 75 ? -4.070 1.599 4.218 1.00 88.69 75 VAL A O 1
ATOM 643 N N . ALA A 1 76 ? -3.431 0.526 6.086 1.00 88.50 76 ALA A N 1
ATOM 644 C CA . ALA A 1 76 ? -2.522 1.561 6.569 1.00 88.50 76 ALA A CA 1
ATOM 645 C C . ALA A 1 76 ? -1.424 1.861 5.546 1.00 88.50 76 ALA A C 1
ATOM 647 O O . ALA A 1 76 ? -1.220 3.010 5.187 1.00 88.50 76 ALA A O 1
ATOM 648 N N . SER A 1 77 ? -0.804 0.826 4.972 1.00 83.50 77 SER A N 1
ATOM 649 C CA . SER A 1 77 ? 0.189 0.991 3.909 1.00 83.50 77 SER A CA 1
ATOM 650 C C . SER A 1 77 ? -0.370 1.709 2.677 1.00 83.50 77 SER A C 1
ATOM 652 O O . SER A 1 77 ? 0.368 2.449 2.032 1.00 83.50 77 SER A O 1
ATOM 654 N N . ILE A 1 78 ? -1.640 1.484 2.326 1.00 83.19 78 ILE A N 1
ATOM 655 C CA . ILE A 1 78 ? -2.301 2.200 1.228 1.00 83.19 78 ILE A CA 1
ATOM 656 C C . ILE A 1 78 ? -2.583 3.650 1.636 1.00 83.19 78 ILE A C 1
ATOM 658 O O . ILE A 1 78 ? -2.350 4.551 0.841 1.00 83.19 78 ILE A O 1
ATOM 662 N N . GLU A 1 79 ? -3.067 3.882 2.854 1.00 83.06 79 GLU A N 1
ATOM 663 C CA . GLU A 1 79 ? -3.378 5.213 3.382 1.00 83.06 79 GLU A CA 1
ATOM 664 C C . GLU A 1 79 ? -2.130 6.100 3.458 1.00 83.06 79 GLU A C 1
ATOM 666 O O . GLU A 1 79 ? -2.122 7.160 2.838 1.00 83.06 79 GLU A O 1
ATOM 671 N N . CYS A 1 80 ? -1.051 5.616 4.083 1.00 80.31 80 CYS A N 1
ATOM 672 C CA . CYS A 1 80 ? 0.271 6.251 4.087 1.00 80.31 80 CYS A CA 1
ATOM 673 C C . CYS A 1 80 ? 0.719 6.652 2.677 1.00 80.31 80 CYS A C 1
ATOM 675 O O . CYS A 1 80 ? 1.214 7.748 2.444 1.00 80.31 80 CYS A O 1
ATOM 677 N N . HIS A 1 81 ? 0.531 5.750 1.710 1.00 74.00 81 HIS A N 1
ATOM 678 C CA . HIS A 1 81 ? 0.937 5.982 0.328 1.00 74.00 81 HIS A CA 1
ATOM 679 C C . HIS A 1 81 ? 0.078 7.036 -0.378 1.00 74.00 81 HIS A C 1
ATOM 681 O O . HIS A 1 81 ? 0.603 7.857 -1.129 1.00 74.00 81 HIS A O 1
ATOM 687 N N . LEU A 1 82 ? -1.241 7.012 -0.166 1.00 77.00 82 LEU A N 1
ATOM 688 C CA . LEU A 1 82 ? -2.180 7.945 -0.796 1.00 77.00 82 LEU A CA 1
ATOM 689 C C . LEU A 1 82 ? -2.094 9.356 -0.206 1.00 77.00 82 LEU A C 1
ATOM 691 O O . LEU A 1 82 ? -2.310 10.319 -0.937 1.00 77.00 82 LEU A O 1
ATOM 695 N N . LEU A 1 83 ? -1.787 9.466 1.087 1.00 76.50 83 LEU A N 1
ATOM 696 C CA . LEU A 1 83 ? -1.727 10.719 1.844 1.00 76.50 83 LEU A CA 1
ATOM 697 C C . LEU A 1 83 ? -0.299 11.258 2.009 1.00 76.50 83 LEU A C 1
ATOM 699 O O . LEU A 1 83 ? -0.053 12.071 2.889 1.00 76.50 83 LEU A O 1
ATOM 703 N N . ASN A 1 84 ? 0.644 10.799 1.186 1.00 66.69 84 ASN A N 1
ATOM 704 C CA . ASN A 1 84 ? 2.061 11.153 1.248 1.00 66.69 84 ASN A CA 1
ATOM 705 C C . ASN A 1 84 ? 2.324 12.620 0.834 1.00 66.69 84 ASN A C 1
ATOM 707 O O . ASN A 1 84 ? 2.909 12.891 -0.218 1.00 66.69 84 ASN A O 1
ATOM 711 N N . GLU A 1 85 ? 1.841 13.564 1.640 1.00 56.94 85 GLU A N 1
ATOM 712 C CA . GLU A 1 85 ? 1.924 15.012 1.422 1.00 56.94 85 GLU A CA 1
ATOM 713 C C . GLU A 1 85 ? 3.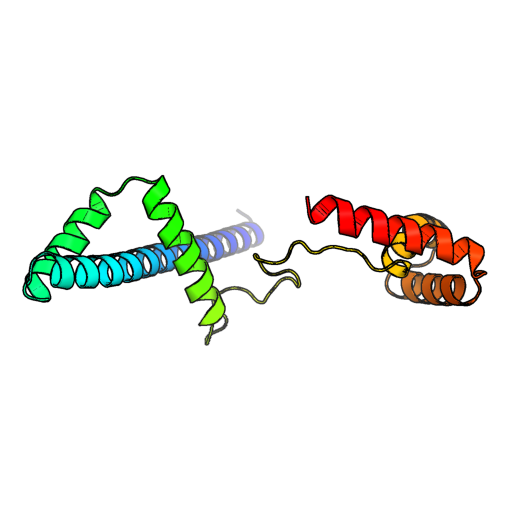360 15.540 1.564 1.00 56.94 85 GLU A C 1
ATOM 715 O O . GLU A 1 85 ? 3.746 16.483 0.875 1.00 56.94 85 GLU A O 1
ATOM 720 N N . ASP A 1 86 ? 4.178 14.898 2.398 1.00 56.75 86 ASP A N 1
ATOM 721 C CA . ASP A 1 86 ? 5.552 15.296 2.722 1.00 56.75 86 ASP A CA 1
ATOM 722 C C . ASP A 1 86 ? 6.631 14.476 1.984 1.00 56.75 86 ASP A C 1
ATOM 724 O O . ASP A 1 86 ? 7.829 14.750 2.096 1.00 56.75 86 ASP A O 1
ATOM 728 N N . GLY A 1 87 ? 6.231 13.484 1.181 1.00 59.69 87 GLY A N 1
ATOM 729 C CA . GLY A 1 87 ? 7.153 12.623 0.437 1.00 59.69 87 GLY A CA 1
ATOM 730 C C . GLY A 1 87 ? 7.986 11.689 1.323 1.00 59.69 87 GLY A C 1
ATOM 731 O O . GLY A 1 87 ? 9.002 11.155 0.857 1.00 59.69 87 GLY A O 1
ATOM 732 N N . THR A 1 88 ? 7.590 11.491 2.584 1.00 59.44 88 THR A N 1
ATOM 733 C CA . THR A 1 88 ? 8.270 10.606 3.541 1.00 59.44 88 THR A CA 1
ATOM 734 C C . THR A 1 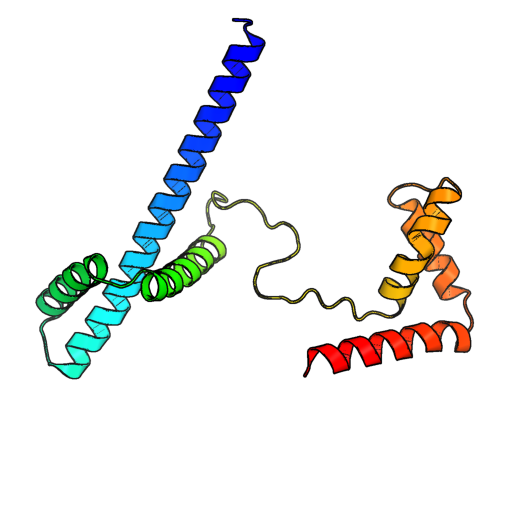88 ? 8.210 9.142 3.119 1.00 59.44 88 THR A C 1
ATOM 736 O O . THR A 1 88 ? 9.204 8.418 3.280 1.00 59.44 88 THR A O 1
ATOM 739 N N . TYR A 1 89 ? 7.111 8.730 2.484 1.00 57.47 89 TYR A N 1
ATOM 740 C CA . TYR A 1 89 ? 6.942 7.420 1.866 1.00 57.47 89 TYR A CA 1
ATOM 741 C C . TYR A 1 89 ? 7.530 7.472 0.448 1.00 57.47 89 TYR A C 1
ATOM 743 O O . TYR A 1 89 ? 7.068 8.218 -0.407 1.00 57.47 89 TYR A O 1
ATOM 751 N N . GLY A 1 90 ? 8.631 6.761 0.191 1.00 54.62 90 GLY A N 1
ATOM 752 C CA . GLY A 1 90 ? 9.470 6.966 -1.002 1.00 54.62 90 GLY A CA 1
ATOM 753 C C . GLY A 1 90 ? 8.717 7.112 -2.340 1.00 54.62 90 GLY A C 1
ATOM 754 O O . GLY A 1 90 ? 7.715 6.446 -2.600 1.00 54.62 90 GLY A O 1
ATOM 755 N N . LYS A 1 91 ? 9.230 7.977 -3.232 1.00 51.62 91 LYS A N 1
ATOM 756 C CA . LYS A 1 91 ? 8.676 8.168 -4.586 1.00 51.62 91 LYS A CA 1
ATOM 757 C C . LYS A 1 91 ? 8.523 6.820 -5.299 1.00 51.62 91 LYS A C 1
ATOM 759 O O . LYS A 1 91 ? 9.464 6.030 -5.358 1.00 51.62 91 LYS A O 1
ATOM 764 N N . ARG A 1 92 ? 7.345 6.605 -5.897 1.00 51.12 92 ARG A N 1
ATOM 765 C CA . ARG A 1 92 ? 6.973 5.426 -6.700 1.00 51.12 92 ARG A CA 1
ATOM 766 C C . ARG A 1 92 ? 8.159 4.902 -7.524 1.00 51.12 92 ARG A C 1
ATOM 768 O O . ARG A 1 92 ? 8.602 5.574 -8.458 1.00 51.12 92 ARG A O 1
ATOM 775 N N . LYS A 1 93 ? 8.573 3.645 -7.322 1.00 49.41 93 LYS A N 1
ATOM 776 C CA . LYS A 1 93 ? 9.025 2.861 -8.483 1.00 49.41 93 LYS A CA 1
ATOM 777 C C . LYS A 1 93 ? 7.779 2.645 -9.339 1.00 49.41 93 LYS A C 1
ATOM 779 O O . LYS A 1 93 ? 6.733 2.263 -8.829 1.00 49.41 93 LYS A O 1
ATOM 784 N N . LYS A 1 94 ? 7.854 2.981 -10.626 1.00 44.88 94 LYS A N 1
ATOM 785 C CA . LYS A 1 94 ? 6.743 2.955 -11.592 1.00 44.88 94 LYS A CA 1
ATOM 786 C C . LYS A 1 94 ? 6.158 1.527 -11.694 1.00 44.88 94 LYS A C 1
ATOM 788 O O . LYS A 1 94 ? 6.589 0.741 -12.533 1.00 44.88 94 LYS A O 1
ATOM 793 N N . GLY A 1 95 ? 5.216 1.190 -10.810 1.00 51.12 95 GLY A N 1
ATOM 794 C CA . GLY A 1 95 ? 4.669 -0.159 -10.625 1.00 51.12 95 GLY A CA 1
ATOM 795 C C . GLY A 1 95 ? 3.988 -0.315 -9.262 1.00 51.12 95 GLY A C 1
ATOM 796 O O . GLY A 1 95 ? 4.473 -1.056 -8.420 1.00 51.12 95 GLY A O 1
ATOM 797 N N . ASP A 1 96 ? 2.899 0.423 -9.032 1.00 50.25 96 ASP A N 1
ATOM 798 C CA . ASP A 1 96 ? 2.127 0.357 -7.784 1.00 50.25 96 ASP A CA 1
ATOM 799 C C . ASP A 1 96 ? 1.347 -0.960 -7.632 1.00 50.25 96 ASP A C 1
ATOM 801 O O . ASP A 1 96 ? 0.561 -1.342 -8.503 1.00 50.25 96 ASP A O 1
ATOM 805 N N . ILE A 1 97 ? 1.576 -1.565 -6.467 1.00 54.12 97 ILE A N 1
ATOM 806 C CA . ILE A 1 97 ? 0.893 -2.564 -5.616 1.00 54.12 97 ILE A CA 1
ATOM 807 C C . ILE A 1 97 ? -0.452 -3.207 -6.039 1.00 54.12 97 ILE A C 1
ATOM 809 O O . ILE A 1 97 ? -0.739 -4.306 -5.571 1.00 54.12 97 ILE A O 1
ATOM 813 N N . THR A 1 98 ? -1.277 -2.631 -6.913 1.00 53.06 98 THR A N 1
ATOM 814 C CA . THR A 1 98 ? -2.565 -3.239 -7.332 1.00 53.06 98 THR A CA 1
ATOM 815 C C . THR A 1 98 ? -2.612 -3.670 -8.790 1.00 53.06 98 THR A C 1
ATOM 817 O O . THR A 1 98 ? -3.556 -4.340 -9.208 1.00 53.06 98 THR A O 1
ATOM 820 N N . LYS A 1 99 ? -1.603 -3.324 -9.589 1.00 51.66 99 LYS A N 1
ATOM 821 C CA . LYS A 1 99 ? -1.577 -3.697 -11.000 1.00 51.66 99 LYS A CA 1
ATOM 822 C C . LYS A 1 99 ? -0.734 -4.954 -11.176 1.00 51.66 99 LYS A C 1
ATOM 824 O O . LYS A 1 99 ? 0.489 -4.886 -11.060 1.00 51.66 99 LYS A O 1
ATOM 829 N N . ARG A 1 100 ? -1.352 -6.074 -11.582 1.00 52.59 100 ARG A N 1
ATOM 830 C CA . ARG A 1 100 ? -0.621 -7.011 -12.445 1.00 52.59 100 ARG A CA 1
ATOM 831 C C . ARG A 1 100 ? -0.150 -6.163 -13.623 1.00 52.59 100 ARG A C 1
ATOM 833 O O . ARG A 1 100 ? -0.966 -5.612 -14.362 1.00 52.59 100 ARG A O 1
ATOM 840 N N . LYS A 1 101 ? 1.158 -5.920 -13.724 1.00 55.03 101 LYS A N 1
ATOM 841 C CA . LYS A 1 101 ? 1.733 -5.226 -14.875 1.00 55.03 101 LYS A CA 1
ATOM 842 C C . LYS A 1 101 ? 1.680 -6.212 -16.031 1.00 55.03 101 LYS A C 1
ATOM 844 O O . LYS A 1 101 ? 2.629 -6.925 -16.320 1.00 55.03 101 LYS A O 1
ATOM 849 N N . GLU A 1 102 ? 0.500 -6.317 -16.602 1.00 54.84 102 GLU A N 1
ATOM 850 C CA . GLU A 1 102 ? 0.199 -7.231 -17.674 1.00 54.84 102 GLU A CA 1
ATOM 851 C C . GLU A 1 102 ? 0.796 -6.666 -18.964 1.00 54.84 102 GLU A C 1
ATOM 853 O O . GLU A 1 102 ? 0.300 -5.702 -19.552 1.00 54.84 102 GLU A O 1
ATOM 858 N N . GLU A 1 103 ? 1.938 -7.216 -19.368 1.00 60.53 103 GLU A N 1
ATOM 859 C CA . GLU A 1 103 ? 2.608 -6.864 -20.617 1.00 60.53 103 GLU A CA 1
ATOM 860 C C . GLU A 1 103 ? 1.864 -7.504 -21.803 1.00 60.53 103 GLU A C 1
ATOM 862 O O . GLU A 1 103 ? 2.296 -8.511 -22.355 1.00 60.53 103 GLU A O 1
ATOM 867 N N . TYR A 1 104 ? 0.724 -6.927 -22.203 1.00 62.88 104 TYR A N 1
ATOM 868 C CA . TYR A 1 104 ? -0.081 -7.415 -23.343 1.00 62.88 104 TYR A CA 1
ATOM 869 C C . TYR A 1 104 ? -0.031 -6.521 -24.570 1.00 62.88 104 TYR A C 1
ATOM 871 O O . TYR A 1 104 ? -0.987 -6.456 -25.343 1.00 62.88 104 TYR A O 1
ATOM 879 N N . HIS A 1 105 ? 1.072 -5.808 -24.766 1.00 81.19 105 HIS A N 1
ATOM 880 C CA . HIS A 1 105 ? 1.255 -5.096 -26.017 1.00 81.19 105 HIS A CA 1
ATOM 881 C C . HIS A 1 105 ? 2.133 -5.940 -26.956 1.00 81.19 105 HIS A C 1
ATOM 883 O O . HIS A 1 105 ? 3.268 -6.236 -26.580 1.00 81.19 105 HIS A O 1
ATOM 889 N N . PRO A 1 106 ? 1.673 -6.287 -28.175 1.00 85.88 106 PRO A N 1
ATOM 890 C CA . PRO A 1 106 ? 2.431 -7.101 -29.136 1.00 85.88 106 PRO A CA 1
ATOM 891 C C . PRO A 1 106 ? 3.867 -6.601 -29.356 1.00 85.88 106 PRO A C 1
ATOM 893 O O . PRO A 1 106 ? 4.819 -7.373 -29.313 1.00 85.88 106 PRO A O 1
ATOM 896 N N . TYR A 1 107 ? 4.035 -5.280 -29.471 1.00 87.00 107 TYR A N 1
ATOM 897 C CA . TYR A 1 107 ? 5.352 -4.643 -29.569 1.00 87.00 107 TYR A CA 1
ATOM 898 C C . TYR A 1 107 ? 6.253 -4.877 -28.343 1.00 87.00 107 TYR A C 1
ATOM 900 O O . TYR A 1 107 ? 7.457 -5.033 -28.497 1.00 87.00 107 TYR A O 1
ATOM 908 N N . LEU A 1 108 ? 5.708 -4.917 -27.121 1.00 86.62 108 LEU A N 1
ATOM 909 C CA . LEU A 1 108 ? 6.517 -5.159 -25.919 1.00 86.62 108 LEU A CA 1
ATOM 910 C C . LEU A 1 108 ? 7.010 -6.608 -25.856 1.00 86.62 108 LEU A C 1
ATOM 912 O O . LEU A 1 108 ? 8.149 -6.833 -25.457 1.00 86.62 108 LEU A O 1
ATOM 916 N N . LEU A 1 109 ? 6.194 -7.568 -26.305 1.00 86.94 109 LEU A N 1
ATOM 917 C CA . LEU A 1 109 ? 6.603 -8.970 -26.441 1.00 86.94 109 LEU A CA 1
ATOM 918 C C . LEU A 1 109 ? 7.726 -9.118 -27.472 1.00 86.94 109 LEU A C 1
ATOM 920 O O . LEU A 1 109 ? 8.735 -9.761 -27.198 1.00 86.94 109 LEU A O 1
ATOM 924 N N . PHE A 1 110 ? 7.588 -8.443 -28.611 1.00 89.62 110 PHE A N 1
ATOM 925 C CA . PHE A 1 110 ? 8.634 -8.373 -29.626 1.00 89.62 110 PHE A CA 1
ATOM 926 C C . PHE A 1 110 ? 9.930 -7.751 -29.090 1.00 89.62 110 PHE A C 1
ATOM 928 O O . PHE A 1 110 ? 11.009 -8.315 -29.275 1.00 89.62 110 PHE A O 1
ATOM 935 N N . CYS A 1 111 ? 9.832 -6.623 -28.380 1.00 88.25 111 CYS A N 1
ATOM 936 C CA . CYS A 1 111 ? 10.983 -5.992 -27.744 1.00 88.25 111 CYS A CA 1
ATOM 937 C C . CYS A 1 111 ? 11.652 -6.932 -26.744 1.00 88.25 111 CYS A C 1
ATOM 939 O O . CYS A 1 111 ? 12.871 -6.987 -26.707 1.00 88.25 111 CYS A O 1
ATOM 941 N N . LYS A 1 112 ? 10.885 -7.689 -25.955 1.00 85.62 112 LYS A N 1
ATOM 942 C CA . LYS A 1 112 ? 11.433 -8.639 -24.981 1.00 85.62 112 LYS A CA 1
ATOM 943 C C . LYS A 1 112 ? 12.258 -9.742 -25.647 1.00 85.62 112 LYS A C 1
ATOM 945 O O . LYS A 1 112 ? 13.333 -10.050 -25.153 1.00 85.62 112 LYS A O 1
ATOM 950 N N . GLU A 1 113 ? 11.780 -10.296 -26.760 1.00 87.69 113 GLU A N 1
ATOM 951 C CA . GLU A 1 113 ? 12.477 -11.359 -27.500 1.00 87.69 113 GLU A CA 1
ATOM 952 C C . GLU A 1 113 ? 13.727 -10.839 -28.229 1.00 87.69 113 GLU A C 1
ATOM 954 O O . GLU A 1 113 ? 14.758 -11.501 -28.257 1.00 87.69 113 GLU A O 1
ATOM 959 N N . ASN A 1 114 ? 13.664 -9.627 -28.788 1.00 88.38 114 ASN A N 1
ATOM 960 C CA . ASN A 1 114 ? 14.720 -9.107 -29.660 1.00 88.38 114 ASN A CA 1
ATOM 961 C C . ASN A 1 114 ? 15.723 -8.188 -28.947 1.00 88.38 114 ASN A C 1
ATOM 963 O O . ASN A 1 114 ? 16.776 -7.882 -29.504 1.00 88.38 114 ASN A O 1
ATOM 967 N N . ARG A 1 115 ? 15.436 -7.734 -27.721 1.00 86.25 115 ARG A N 1
ATOM 968 C CA . ARG A 1 115 ? 16.304 -6.805 -26.981 1.00 86.25 115 ARG A CA 1
ATOM 969 C C . ARG A 1 115 ? 17.689 -7.376 -26.711 1.00 86.25 115 ARG A C 1
ATOM 971 O O . ARG A 1 115 ? 18.652 -6.622 -26.807 1.00 86.25 115 ARG A O 1
ATOM 978 N N . ASP A 1 116 ? 17.797 -8.661 -26.391 1.00 87.44 116 ASP A N 1
ATOM 979 C CA . ASP A 1 116 ? 19.095 -9.280 -26.102 1.00 87.44 116 ASP A CA 1
ATOM 980 C C . ASP A 1 116 ? 19.942 -9.437 -27.367 1.00 87.44 116 ASP A C 1
ATOM 982 O O . ASP A 1 116 ? 21.145 -9.194 -27.321 1.00 87.44 116 ASP A O 1
ATOM 986 N N . ARG A 1 117 ? 19.305 -9.709 -28.513 1.00 88.44 117 ARG A N 1
ATOM 987 C CA 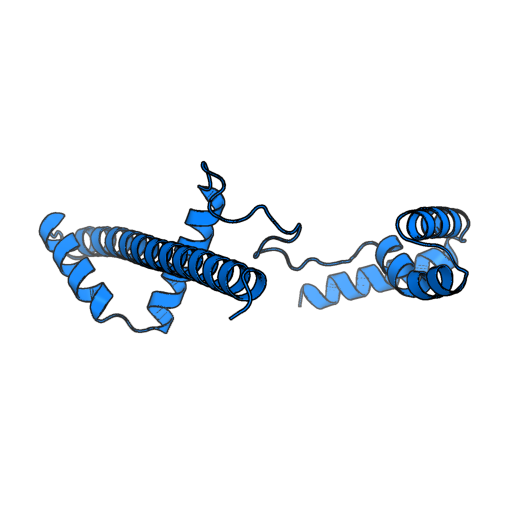. ARG A 1 117 ? 19.964 -9.699 -29.826 1.00 88.44 117 ARG A CA 1
ATOM 988 C C . ARG A 1 117 ? 20.511 -8.310 -30.162 1.00 88.44 117 ARG A C 1
ATOM 990 O O . ARG A 1 117 ? 21.699 -8.164 -30.404 1.00 88.44 117 ARG A O 1
ATOM 997 N N . VAL A 1 118 ? 19.672 -7.278 -30.075 1.00 87.44 118 VAL A N 1
ATOM 998 C CA . VAL A 1 118 ? 20.075 -5.891 -30.380 1.00 87.44 118 VAL A CA 1
ATOM 999 C C . VAL A 1 118 ? 21.135 -5.379 -29.394 1.00 87.44 118 VAL A C 1
ATOM 1001 O O . VAL A 1 118 ? 21.991 -4.575 -29.754 1.00 87.44 118 VAL A O 1
ATOM 1004 N N . LYS A 1 119 ? 21.114 -5.859 -28.144 1.00 88.62 119 LYS A N 1
ATOM 1005 C CA . LYS A 1 119 ? 22.163 -5.579 -27.158 1.00 88.62 119 LYS A CA 1
ATOM 1006 C C . LYS A 1 119 ? 23.485 -6.273 -27.514 1.00 88.62 119 LYS A C 1
ATOM 1008 O O . LYS A 1 119 ? 24.538 -5.677 -27.308 1.00 88.62 119 LYS A O 1
ATOM 1013 N N . ALA A 1 120 ? 23.440 -7.506 -28.024 1.00 87.50 120 ALA A N 1
ATOM 1014 C CA . ALA A 1 120 ? 24.625 -8.233 -28.489 1.00 87.50 120 ALA A CA 1
ATOM 1015 C C . ALA A 1 120 ? 25.263 -7.572 -29.722 1.00 87.50 120 ALA A C 1
ATOM 1017 O O . ALA A 1 120 ? 26.484 -7.560 -29.836 1.00 87.50 120 ALA A O 1
ATOM 1018 N N . ASP A 1 121 ? 24.451 -6.926 -30.563 1.00 85.50 121 ASP A N 1
ATOM 1019 C CA . ASP A 1 121 ? 24.901 -6.122 -31.708 1.00 85.50 121 ASP A CA 1
ATOM 1020 C C . ASP A 1 121 ? 25.573 -4.787 -31.296 1.00 85.50 121 ASP A C 1
ATOM 1022 O O . ASP A 1 121 ? 25.962 -3.988 -32.144 1.00 85.50 121 ASP A O 1
ATOM 1026 N N . GLY A 1 122 ? 25.734 -4.528 -29.990 1.00 86.31 122 GLY A N 1
ATOM 1027 C CA . GLY A 1 122 ? 26.495 -3.394 -29.453 1.00 86.31 122 GLY A CA 1
ATOM 1028 C C . GLY A 1 122 ? 25.672 -2.145 -29.122 1.00 86.31 122 GLY A C 1
ATOM 1029 O O . GLY A 1 122 ? 26.229 -1.158 -28.645 1.00 86.31 122 GLY A O 1
ATOM 1030 N N . HIS A 1 123 ? 24.351 -2.168 -29.316 1.00 87.19 123 HIS A N 1
ATOM 1031 C CA . HIS A 1 123 ? 23.487 -1.037 -28.968 1.00 87.19 123 HIS A CA 1
ATOM 1032 C C . HIS A 1 123 ? 23.228 -0.956 -27.458 1.00 87.19 123 HIS A C 1
ATOM 1034 O O . HIS A 1 123 ? 23.029 -1.975 -26.790 1.00 87.19 123 HIS A O 1
ATOM 1040 N N . THR A 1 124 ? 23.145 0.262 -26.905 1.00 86.62 124 THR A N 1
ATOM 1041 C CA . THR A 1 124 ? 22.949 0.453 -25.456 1.00 86.62 124 THR A CA 1
ATOM 1042 C C . THR A 1 124 ? 21.766 1.360 -25.113 1.00 86.62 124 THR A C 1
ATOM 1044 O O . THR A 1 124 ? 21.348 2.233 -25.873 1.00 86.62 124 THR A O 1
ATOM 1047 N N . GLY A 1 125 ? 21.171 1.123 -23.939 1.00 82.19 125 GLY A N 1
ATOM 1048 C CA . GLY A 1 125 ? 20.139 1.987 -23.358 1.00 82.19 125 GLY A CA 1
ATOM 1049 C C . GLY A 1 125 ? 18.973 2.308 -24.304 1.00 82.19 125 GLY A C 1
ATOM 1050 O O . GLY A 1 125 ? 18.191 1.429 -24.673 1.00 82.19 125 GLY A O 1
ATOM 1051 N N . ASN A 1 126 ? 18.849 3.589 -24.666 1.00 84.06 126 ASN A N 1
ATOM 1052 C CA . ASN A 1 126 ? 17.763 4.121 -25.496 1.00 84.06 126 ASN A CA 1
ATOM 1053 C C . ASN A 1 126 ? 17.887 3.758 -26.986 1.00 84.06 126 ASN A C 1
ATOM 1055 O O . ASN A 1 126 ? 16.892 3.817 -27.708 1.00 84.06 126 ASN A O 1
ATOM 1059 N N . GLU A 1 127 ? 19.076 3.383 -27.458 1.00 86.69 127 GLU A N 1
ATOM 1060 C CA . GLU A 1 127 ? 19.325 3.048 -28.866 1.00 86.69 127 GLU A CA 1
ATOM 1061 C C . GLU A 1 127 ? 18.657 1.730 -29.246 1.00 86.69 127 GLU A C 1
ATOM 1063 O O . GLU A 1 127 ? 18.024 1.639 -30.297 1.00 86.69 127 GLU A O 1
ATOM 1068 N N . ILE A 1 128 ? 18.684 0.757 -28.329 1.00 88.69 128 ILE A N 1
ATOM 1069 C CA . ILE A 1 128 ? 18.009 -0.533 -28.496 1.00 88.69 128 ILE A CA 1
ATOM 1070 C C . ILE A 1 128 ? 16.518 -0.315 -28.781 1.00 88.69 128 ILE A C 1
ATOM 1072 O O . ILE A 1 128 ? 15.960 -0.886 -29.714 1.00 88.69 128 ILE A O 1
ATOM 1076 N N . MET A 1 129 ? 15.871 0.569 -28.017 1.00 86.62 129 MET A N 1
ATOM 1077 C CA . MET A 1 129 ? 14.441 0.846 -28.180 1.00 86.62 129 MET A CA 1
ATOM 1078 C C . MET A 1 129 ? 14.124 1.542 -29.509 1.00 86.62 129 MET A C 1
ATOM 1080 O O . MET A 1 129 ? 13.075 1.275 -30.094 1.00 86.62 129 MET A O 1
ATOM 1084 N N . LYS A 1 130 ? 15.016 2.410 -30.006 1.00 88.56 130 LYS A N 1
ATOM 1085 C CA . LYS A 1 130 ? 14.860 3.046 -31.325 1.00 88.56 130 LYS A CA 1
ATOM 1086 C C . LYS A 1 130 ? 14.987 2.020 -32.451 1.00 88.56 130 LYS A C 1
ATOM 1088 O O . LYS A 1 130 ? 14.149 2.006 -33.350 1.00 88.56 130 LYS A O 1
ATOM 1093 N N . TYR A 1 131 ? 15.985 1.141 -32.371 1.00 90.62 131 TYR A N 1
ATOM 1094 C CA . TYR A 1 131 ? 16.207 0.092 -33.364 1.00 90.62 131 TYR A CA 1
ATOM 1095 C C . TYR A 1 131 ? 15.030 -0.889 -33.423 1.00 90.62 131 TYR A C 1
ATOM 1097 O O . TYR A 1 131 ? 14.464 -1.124 -34.490 1.00 90.62 131 TYR A O 1
ATOM 1105 N N . LEU A 1 132 ? 14.578 -1.370 -32.262 1.00 91.00 132 LEU A N 1
ATOM 1106 C CA . LEU A 1 132 ? 13.406 -2.240 -32.154 1.00 91.00 132 LEU A CA 1
ATOM 1107 C C . LEU A 1 132 ? 12.137 -1.567 -32.698 1.00 91.00 132 LEU A C 1
ATOM 1109 O O . LEU A 1 132 ? 11.346 -2.214 -33.381 1.00 91.00 132 LEU A O 1
ATOM 1113 N N . SER A 1 133 ? 11.947 -0.266 -32.458 1.00 90.62 133 SER A N 1
ATOM 1114 C CA . SER A 1 133 ? 10.797 0.466 -33.003 1.00 90.62 133 SER A CA 1
ATOM 1115 C C . SER A 1 133 ? 10.809 0.515 -34.532 1.00 90.62 133 SER A C 1
ATOM 1117 O O . SER A 1 133 ? 9.764 0.329 -35.158 1.00 90.62 133 SER A O 1
ATOM 1119 N N . ASN A 1 134 ? 11.980 0.727 -35.137 1.00 91.62 134 ASN A N 1
ATOM 1120 C CA . ASN A 1 134 ? 12.132 0.736 -36.590 1.00 91.62 134 ASN A CA 1
ATOM 1121 C C . ASN A 1 134 ? 11.914 -0.659 -37.185 1.00 91.62 134 ASN A C 1
ATOM 1123 O O . ASN A 1 134 ? 11.164 -0.793 -38.151 1.00 91.62 134 ASN A O 1
ATOM 1127 N N . MET A 1 135 ? 12.483 -1.696 -36.562 1.00 89.81 135 MET A N 1
ATOM 1128 C CA . MET A 1 135 ? 12.298 -3.088 -36.978 1.00 89.81 135 MET A CA 1
ATOM 1129 C C . MET A 1 135 ? 10.816 -3.485 -36.931 1.00 89.81 135 MET A C 1
ATOM 1131 O O . MET A 1 135 ? 10.285 -4.001 -37.906 1.00 89.81 135 MET A O 1
ATOM 1135 N N . TRP A 1 136 ? 10.102 -3.125 -35.861 1.00 91.12 136 TRP A N 1
ATOM 1136 C CA . TRP A 1 136 ? 8.663 -3.381 -35.733 1.00 91.12 136 TRP A CA 1
ATOM 1137 C C . TRP A 1 136 ? 7.809 -2.703 -36.820 1.00 91.12 136 TRP A C 1
ATOM 1139 O O . TRP A 1 136 ? 6.817 -3.271 -37.291 1.00 91.12 136 TRP A O 1
ATOM 1149 N N . LYS A 1 137 ? 8.171 -1.478 -37.222 1.00 88.94 137 LYS A N 1
ATOM 1150 C CA . LYS A 1 137 ? 7.486 -0.761 -38.311 1.00 88.94 137 LYS A CA 1
ATOM 1151 C C . LYS A 1 137 ? 7.741 -1.422 -39.667 1.00 88.94 137 LYS A C 1
ATOM 1153 O O . LYS A 1 137 ? 6.811 -1.500 -40.464 1.00 88.94 137 LYS A O 1
ATOM 1158 N N . ALA A 1 138 ? 8.961 -1.908 -39.890 1.00 90.75 138 ALA A N 1
ATOM 1159 C CA . ALA A 1 138 ? 9.375 -2.566 -41.126 1.00 90.75 138 ALA A CA 1
ATOM 1160 C C . ALA A 1 138 ? 8.858 -4.010 -41.273 1.00 90.75 138 ALA A C 1
ATOM 1162 O O . ALA A 1 138 ? 8.784 -4.506 -42.391 1.00 90.75 138 ALA A O 1
ATOM 1163 N N . MET A 1 139 ? 8.486 -4.676 -40.174 1.00 88.75 139 MET A N 1
ATOM 1164 C CA . MET A 1 139 ? 7.914 -6.027 -40.211 1.00 88.75 139 MET A CA 1
ATOM 1165 C C . MET A 1 139 ? 6.611 -6.097 -41.014 1.00 88.75 139 MET A C 1
ATOM 1167 O O . MET A 1 139 ? 5.810 -5.157 -41.035 1.00 88.75 139 MET A O 1
ATOM 1171 N N . SER A 1 140 ? 6.367 -7.258 -41.611 1.00 89.62 140 SER A N 1
ATOM 1172 C CA . SER A 1 140 ? 5.114 -7.577 -42.297 1.00 89.62 140 SER A CA 1
ATOM 1173 C C . SER A 1 140 ? 3.947 -7.763 -41.315 1.00 89.62 140 SER A C 1
ATOM 1175 O O . SER A 1 140 ? 4.119 -7.904 -40.098 1.00 89.62 140 SER A O 1
ATOM 1177 N N . GLU A 1 141 ? 2.712 -7.743 -41.825 1.00 84.94 141 GLU A N 1
ATOM 1178 C CA . GLU A 1 141 ? 1.535 -8.004 -40.989 1.00 84.94 141 GLU A CA 1
ATOM 1179 C C . GLU A 1 141 ? 1.506 -9.427 -40.426 1.00 84.94 141 GLU A C 1
ATOM 1181 O O . GLU A 1 141 ? 1.093 -9.596 -39.278 1.00 84.94 141 GLU A O 1
ATOM 1186 N N . ASP A 1 142 ? 2.016 -10.408 -41.172 1.00 85.69 142 ASP A N 1
ATOM 1187 C CA . ASP A 1 142 ? 2.076 -11.813 -40.760 1.00 85.69 142 ASP A CA 1
ATOM 1188 C C . ASP A 1 142 ? 3.038 -12.028 -39.589 1.00 85.69 142 ASP A C 1
ATOM 1190 O O . ASP A 1 142 ? 2.700 -12.677 -38.597 1.00 85.69 142 ASP A O 1
ATOM 1194 N N . GLU A 1 143 ? 4.213 -11.401 -39.628 1.00 86.12 143 GLU A N 1
ATOM 1195 C CA . GLU A 1 143 ? 5.167 -11.471 -38.518 1.00 86.12 143 GLU A CA 1
ATOM 1196 C C . GLU A 1 143 ? 4.628 -10.752 -37.275 1.00 86.12 143 GLU A C 1
ATOM 1198 O O . GLU A 1 143 ? 4.784 -11.226 -36.147 1.00 86.12 143 GLU A O 1
ATOM 1203 N N . ARG A 1 144 ? 3.926 -9.625 -37.463 1.00 88.69 144 ARG A N 1
ATOM 1204 C CA . ARG A 1 144 ? 3.243 -8.929 -36.362 1.00 88.69 144 ARG A CA 1
ATOM 1205 C C . ARG A 1 144 ? 2.070 -9.737 -35.808 1.00 88.69 144 ARG A C 1
ATOM 1207 O O . ARG A 1 144 ? 1.772 -9.604 -34.619 1.00 88.69 144 ARG A O 1
ATOM 1214 N N . LYS A 1 145 ? 1.414 -10.568 -36.624 1.00 89.56 145 LYS A N 1
ATOM 1215 C CA . LYS A 1 145 ? 0.285 -11.416 -36.218 1.00 89.56 145 LYS A CA 1
ATOM 1216 C C . LYS A 1 145 ? 0.692 -12.420 -35.142 1.00 89.56 145 LYS A C 1
ATOM 1218 O O . LYS A 1 145 ? 0.008 -12.489 -34.128 1.00 89.56 145 LYS A O 1
ATOM 1223 N N . LYS A 1 146 ? 1.869 -13.051 -35.259 1.00 90.00 146 LYS A N 1
ATOM 1224 C CA . LYS A 1 146 ? 2.437 -13.927 -34.210 1.00 90.00 146 LYS A CA 1
ATOM 1225 C C . LYS A 1 146 ? 2.432 -13.256 -32.828 1.00 90.00 146 LYS A C 1
ATOM 1227 O O . LYS A 1 146 ? 2.002 -13.845 -31.839 1.00 90.00 146 LYS A O 1
ATOM 1232 N N . TYR A 1 147 ? 2.881 -12.002 -32.756 1.00 89.81 147 TYR A N 1
ATOM 1233 C CA . TYR A 1 147 ? 2.929 -11.243 -31.502 1.00 89.81 147 TYR A CA 1
ATOM 1234 C C . TYR A 1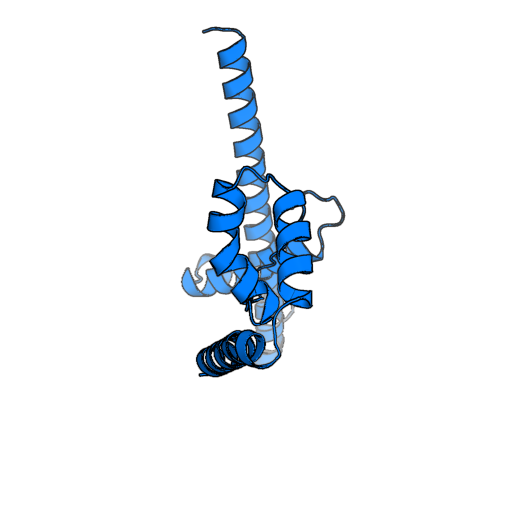 147 ? 1.552 -10.762 -31.034 1.00 89.81 147 TYR A C 1
ATOM 1236 O O . TYR A 1 147 ? 1.335 -10.627 -29.829 1.00 89.81 147 TYR A O 1
ATOM 1244 N N . LYS A 1 148 ? 0.620 -10.502 -31.962 1.00 88.12 148 LYS A N 1
ATOM 1245 C CA . LYS A 1 148 ? -0.784 -10.199 -31.639 1.00 88.12 148 LYS A CA 1
ATOM 1246 C C . LYS A 1 148 ? -1.474 -11.407 -31.007 1.00 88.12 148 LYS A C 1
ATOM 1248 O O . LYS A 1 148 ? -2.099 -11.251 -29.961 1.00 88.12 148 LYS A O 1
ATOM 1253 N N . ASP A 1 149 ? -1.288 -12.591 -31.578 1.00 88.12 149 ASP A N 1
ATOM 1254 C CA . ASP A 1 149 ? -1.877 -13.837 -31.082 1.00 88.12 149 ASP A CA 1
ATOM 1255 C C . ASP A 1 149 ? -1.299 -14.209 -29.709 1.00 88.12 149 ASP A C 1
ATOM 1257 O O . ASP A 1 149 ? -2.042 -14.529 -28.781 1.00 88.12 149 ASP A O 1
ATOM 1261 N N . LEU A 1 150 ? 0.019 -14.053 -29.526 1.00 85.19 150 LEU A N 1
ATOM 1262 C CA . LEU A 1 150 ? 0.670 -14.264 -28.231 1.00 85.19 150 LEU A CA 1
ATOM 1263 C C . LEU A 1 150 ? 0.178 -13.272 -27.162 1.00 85.19 150 LEU A C 1
ATOM 1265 O O . LEU A 1 150 ? -0.065 -13.657 -26.017 1.00 85.19 150 LEU A O 1
ATOM 1269 N N . ALA A 1 151 ? -0.007 -11.998 -27.524 1.00 86.81 151 ALA A N 1
ATOM 1270 C CA . ALA A 1 151 ? -0.573 -11.000 -26.618 1.00 86.81 151 ALA A CA 1
ATOM 1271 C C . ALA A 1 151 ? -2.015 -11.345 -26.217 1.00 86.81 151 ALA A C 1
ATOM 1273 O O . ALA A 1 151 ? -2.378 -11.185 -25.051 1.00 86.81 151 ALA A O 1
ATOM 1274 N N . GLN A 1 152 ? -2.815 -11.853 -27.157 1.00 84.06 152 GLN A N 1
ATOM 1275 C CA . GLN A 1 152 ? -4.192 -12.268 -26.907 1.00 84.06 152 GLN A CA 1
ATOM 1276 C C . GLN A 1 152 ? -4.259 -13.508 -26.001 1.00 84.06 152 GLN A C 1
ATOM 1278 O O . GLN A 1 152 ? -4.967 -13.482 -24.996 1.00 84.06 152 GLN A O 1
ATOM 1283 N N . HIS A 1 153 ? -3.448 -14.538 -26.260 1.00 82.62 153 HIS A N 1
ATOM 1284 C CA . HIS A 1 153 ? -3.346 -15.716 -25.392 1.00 82.62 153 HIS A CA 1
ATOM 1285 C C . HIS A 1 153 ? -2.947 -15.347 -23.952 1.00 82.62 153 HIS A C 1
ATOM 1287 O O . HIS A 1 153 ? -3.540 -15.827 -22.981 1.00 82.62 153 HIS A O 1
ATOM 1293 N N . ASN A 1 154 ? -1.966 -14.453 -23.799 1.00 77.94 154 ASN A N 1
ATOM 1294 C CA . ASN A 1 154 ? -1.510 -14.002 -22.485 1.00 77.94 154 ASN A CA 1
ATOM 1295 C C . ASN A 1 154 ? -2.590 -13.191 -21.752 1.00 77.94 154 ASN A C 1
ATOM 1297 O O . ASN A 1 154 ? -2.737 -13.329 -20.538 1.00 77.94 154 ASN A O 1
ATOM 1301 N N . LYS A 1 155 ? -3.369 -12.388 -22.486 1.00 75.06 155 LYS A N 1
ATOM 1302 C CA . LYS A 1 155 ? -4.514 -11.639 -21.955 1.00 75.06 155 LYS A CA 1
ATOM 1303 C C . LYS A 1 155 ? -5.622 -12.559 -21.451 1.00 75.06 155 LYS A C 1
ATOM 1305 O O . LYS A 1 155 ? -6.230 -12.266 -20.424 1.00 75.06 155 LYS A O 1
ATOM 1310 N N . ASP A 1 156 ? -5.887 -13.656 -22.148 1.00 74.12 156 ASP A N 1
ATOM 1311 C CA . ASP A 1 156 ? -6.955 -14.585 -21.773 1.00 74.12 156 ASP A CA 1
ATOM 1312 C C . ASP A 1 156 ? -6.534 -15.537 -20.644 1.00 74.12 156 ASP A C 1
ATOM 1314 O O . ASP A 1 156 ? -7.338 -15.827 -19.759 1.00 74.12 156 ASP A O 1
ATOM 1318 N N . SER A 1 157 ? -5.258 -15.933 -20.592 1.00 69.88 157 SER A N 1
ATOM 1319 C CA . SER A 1 157 ? -4.705 -16.763 -19.508 1.00 69.88 157 SER A CA 1
ATOM 1320 C C . SER A 1 157 ? -4.778 -16.102 -18.130 1.00 69.88 157 SER A C 1
ATOM 1322 O O . SER A 1 157 ? -4.845 -16.795 -17.124 1.00 69.88 157 SER A O 1
ATOM 1324 N N . VAL A 1 158 ? -4.766 -14.771 -18.067 1.00 65.75 158 VAL A N 1
ATOM 1325 C CA . VAL A 1 158 ? -4.751 -14.035 -16.792 1.00 65.75 158 VAL A CA 1
ATOM 1326 C C . VAL A 1 158 ? -6.146 -13.628 -16.309 1.00 65.75 158 VAL A C 1
ATOM 1328 O O . VAL A 1 158 ? -6.326 -13.240 -15.152 1.00 65.75 158 VAL A O 1
ATOM 1331 N N . LYS A 1 159 ? -7.150 -13.757 -17.179 1.00 59.97 159 LYS A N 1
ATOM 1332 C CA . LYS A 1 159 ? -8.564 -13.613 -16.819 1.00 59.97 159 LYS A CA 1
ATOM 1333 C C . LYS A 1 159 ? -9.169 -14.879 -16.197 1.00 59.97 159 LYS A C 1
ATOM 1335 O O . LYS A 1 159 ? -10.251 -14.768 -15.627 1.00 59.97 159 LYS A O 1
ATOM 1340 N N . LYS A 1 160 ? -8.525 -16.043 -16.348 1.00 47.41 160 LYS A N 1
ATOM 1341 C CA . LYS A 1 160 ? -8.855 -17.278 -15.615 1.00 47.41 160 LYS A CA 1
ATOM 1342 C C . LYS A 1 160 ? -8.283 -17.230 -14.202 1.00 47.41 160 LYS A C 1
ATOM 1344 O O . LYS A 1 160 ? -8.949 -17.803 -13.317 1.00 47.41 160 LYS A O 1
#

Secondary structure (DSSP, 8-state):
--HHHHHHHHHHHHHHHHHHHHHHHHHHHHHHHHHHHHHHHHHHHH---HHHHHHHHHHHHTT--HHHHHHHHHHHHHHHHHT-SSS-S----SS-TT-------HHHHHHHHHHHHHHHTT--THHHHHHHHHHHHHS-HHHHHHHHHHHHHHHHHTT-

pLDDT: mean 81.49, std 12.54, range [44.88, 94.88]

Organism: Entamoeba histolytica (NCBI:txid5759)

Foldseek 3Di:
DDPVVVVVVVVVVVVVVLVVVVVVQLLVQLLVVQLVVQLVVCCVPPVDDSVVSSVVSNVVVVVDDPVVSVVSSVVSVVVCVVPVPPCSPPDDPPDDDPDPPQPLDLLVVQLVVCLVVLVVVVDDDVRSVVVSVVVVVVDDPVVSVVSNVVSVVSVVVVVD

Radius of gyration: 25.82 Å; chains: 1; bounding box: 65×33×68 Å

InterPro domains:
  IPR009071 High mobility group box domain [PF00505] (106-156)
  IPR009071 High mobility group box domain [PS50118] (100-160)
  IPR009071 High mobility group box domain [SM00398] (99-160)
  IPR036910 High mobility group box domain superfamily [G3DSA:1.10.30.10] (105-157)
  IPR036910 High mobility group box domain superfamily [SSF47095] (88-155)
  IPR050342 High Mobility Group Box (HMGB) [PTHR48112] (27-155)

Sequence (160 aa):
MSQIQEKEEHHKMTLREREESQEQEKIEIAQAIYIRWKTKKLINERLLTPEKAKAKATSKWSKLDEDKMQKFYKVASIECHLLNEDGTYGKRKKGDITKRKEEYHPYLLFCKENRDRVKADGHTGNEIMKYLSNMWKAMSEDERKKYKDLAQHNKDSVKK